Protein AF-A0ABD4W9Q7-F1 (afdb_monomer_lite)

Foldseek 3Di:
DPPPPDDDDLVRLQVVCVVVVHDADPCNSVVCVVQNRCCVVVVPPDRPDD

pLDDT: mean 83.3, std 15.15, range [41.81, 96.06]

Structure (mmCIF, N/CA/C/O backbone):
data_AF-A0ABD4W9Q7-F1
#
_entry.id   AF-A0ABD4W9Q7-F1
#
loop_
_atom_site.group_PDB
_atom_site.id
_atom_site.type_symbol
_atom_site.label_atom_id
_atom_site.label_alt_id
_atom_site.label_comp_id
_atom_site.label_asym_id
_atom_site.label_entity_id
_atom_site.label_seq_id
_atom_site.pdbx_PDB_ins_code
_atom_site.Cartn_x
_atom_site.Cartn_y
_atom_site.Cartn_z
_atom_site.occupancy
_atom_site.B_iso_or_equiv
_atom_site.auth_seq_id
_atom_site.auth_comp_id
_atom_site.auth_asym_id
_atom_site.auth_atom_id
_atom_site.pdbx_PDB_model_num
ATOM 1 N N . MET A 1 1 ? -11.203 21.092 3.290 1.00 41.81 1 MET A N 1
ATOM 2 C CA . MET A 1 1 ? -10.807 19.666 3.370 1.00 41.81 1 MET A CA 1
ATOM 3 C C . MET A 1 1 ? -9.291 19.583 3.440 1.00 41.81 1 MET A C 1
ATOM 5 O O . MET A 1 1 ? -8.640 20.069 2.528 1.00 41.81 1 MET A O 1
ATOM 9 N N . SER A 1 2 ? -8.714 19.036 4.512 1.00 46.09 2 SER A N 1
ATOM 10 C CA . SER A 1 2 ? -7.252 18.935 4.632 1.00 46.09 2 SER A CA 1
ATOM 11 C C . SER A 1 2 ? -6.714 17.910 3.622 1.00 46.09 2 SER A C 1
ATOM 13 O O . SER A 1 2 ? -6.951 16.714 3.765 1.00 46.09 2 SER A O 1
ATOM 15 N N . LEU A 1 3 ? -5.999 18.381 2.596 1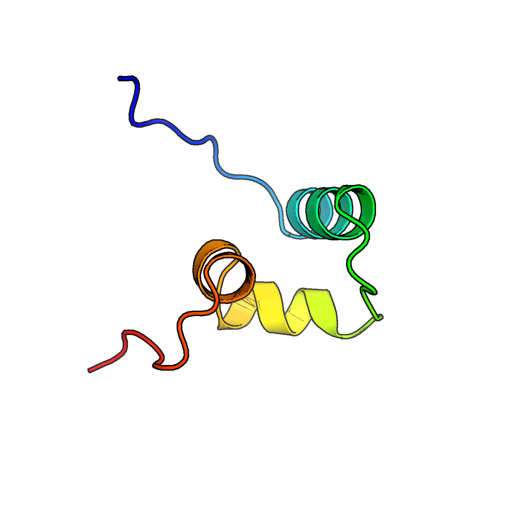.00 59.78 3 LEU A N 1
ATOM 16 C CA . LEU A 1 3 ? -5.344 17.597 1.531 1.00 59.78 3 LEU A CA 1
ATOM 17 C C . LEU A 1 3 ? -4.116 16.800 2.013 1.00 59.78 3 LEU A C 1
ATOM 19 O O . LEU A 1 3 ? -3.306 16.344 1.214 1.00 59.78 3 LEU A O 1
ATOM 23 N N . ARG A 1 4 ? -3.941 16.618 3.322 1.00 64.56 4 ARG A N 1
ATOM 24 C CA . ARG A 1 4 ? -2.813 15.870 3.878 1.00 64.56 4 ARG A CA 1
ATOM 25 C C . ARG A 1 4 ? -3.256 14.455 4.198 1.00 64.56 4 ARG A C 1
ATOM 27 O O . ARG A 1 4 ? -3.524 14.134 5.351 1.00 64.56 4 ARG A O 1
ATOM 34 N N . LYS A 1 5 ? -3.339 13.596 3.176 1.00 67.44 5 LYS A N 1
ATOM 35 C CA . LYS A 1 5 ? -3.276 12.156 3.444 1.00 67.44 5 LYS A CA 1
ATOM 36 C C . LYS A 1 5 ? -1.834 11.868 3.873 1.00 67.44 5 LYS A C 1
ATOM 38 O O . LYS A 1 5 ? -0.942 12.061 3.048 1.00 67.44 5 LYS A O 1
ATOM 43 N N . PRO A 1 6 ? -1.582 11.498 5.141 1.00 77.88 6 PRO A N 1
ATOM 44 C CA . PRO A 1 6 ? -0.225 11.230 5.588 1.00 77.88 6 PRO A CA 1
ATOM 45 C C . PRO A 1 6 ? 0.363 10.105 4.739 1.00 77.88 6 PRO A C 1
ATOM 47 O O . PRO A 1 6 ? -0.341 9.146 4.399 1.00 77.88 6 PRO A O 1
ATOM 50 N N . TYR A 1 7 ? 1.639 10.245 4.381 1.00 80.50 7 TYR A N 1
ATOM 51 C CA . TYR A 1 7 ? 2.373 9.156 3.757 1.00 80.50 7 TYR A CA 1
ATOM 52 C C . TYR A 1 7 ? 2.337 7.946 4.693 1.00 80.50 7 TYR A C 1
ATOM 54 O O . TYR A 1 7 ? 2.525 8.084 5.901 1.00 80.50 7 TYR A O 1
ATOM 62 N N . ARG A 1 8 ? 2.058 6.775 4.126 1.00 90.50 8 ARG A N 1
ATOM 63 C CA . ARG A 1 8 ? 2.061 5.494 4.834 1.00 90.50 8 ARG A CA 1
ATOM 64 C C . ARG A 1 8 ? 3.137 4.615 4.231 1.00 90.50 8 ARG A C 1
ATOM 66 O O . ARG A 1 8 ? 3.265 4.591 3.006 1.00 90.50 8 ARG A O 1
ATOM 73 N N . SER A 1 9 ? 3.869 3.878 5.056 1.00 94.88 9 SER A N 1
ATOM 74 C CA . SER A 1 9 ? 4.856 2.915 4.564 1.00 94.88 9 SER A CA 1
ATOM 75 C C . SER A 1 9 ? 4.186 1.787 3.769 1.00 94.88 9 SER A C 1
ATOM 77 O O . SER A 1 9 ? 2.979 1.558 3.878 1.00 94.88 9 SER A O 1
ATOM 79 N N . VAL A 1 10 ? 4.965 1.048 2.976 1.00 94.88 10 VAL A N 1
ATOM 80 C CA . VAL A 1 10 ? 4.454 -0.107 2.212 1.00 94.88 10 VAL A CA 1
ATOM 81 C C . VAL A 1 10 ? 3.807 -1.140 3.144 1.00 94.88 10 VAL A C 1
ATOM 83 O O . VAL A 1 10 ? 2.734 -1.650 2.840 1.00 94.88 10 VAL A O 1
ATOM 86 N N . ASP A 1 11 ? 4.376 -1.386 4.325 1.00 95.25 11 ASP A N 1
ATOM 87 C CA . ASP A 1 11 ? 3.809 -2.339 5.290 1.00 95.25 11 ASP A CA 1
ATOM 88 C C . ASP A 1 11 ? 2.480 -1.861 5.885 1.00 95.25 11 ASP A C 1
ATOM 90 O O . ASP A 1 11 ? 1.568 -2.657 6.124 1.00 95.25 11 ASP A O 1
ATOM 94 N N . GLU A 1 12 ? 2.344 -0.555 6.118 1.00 9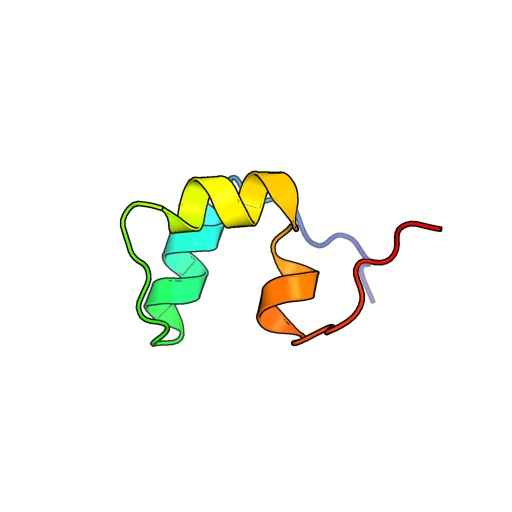5.94 12 GLU A N 1
ATOM 95 C CA . GLU A 1 12 ? 1.079 0.040 6.552 1.00 95.94 12 GLU A CA 1
ATOM 96 C C . GLU A 1 12 ? 0.015 -0.054 5.463 1.00 95.94 12 GLU A C 1
ATOM 98 O O . GLU A 1 12 ? -1.138 -0.374 5.751 1.00 95.94 12 GLU A O 1
ATOM 103 N N . GLN A 1 13 ? 0.402 0.179 4.211 1.00 95.50 13 GLN A N 1
ATOM 104 C CA . GLN A 1 13 ? -0.473 0.020 3.056 1.00 95.50 13 GLN A CA 1
ATOM 105 C C . GLN A 1 13 ? -0.954 -1.433 2.922 1.00 95.50 13 GLN A C 1
ATOM 107 O O . GLN A 1 13 ? -2.158 -1.659 2.825 1.00 95.50 13 GLN A O 1
ATOM 112 N N . LEU A 1 14 ? -0.056 -2.421 3.022 1.00 95.62 14 LEU A N 1
ATOM 113 C CA . LEU A 1 14 ? -0.403 -3.850 3.001 1.00 95.62 14 LEU A CA 1
ATOM 114 C C . LEU A 1 14 ? -1.371 -4.225 4.132 1.00 95.62 14 LEU A C 1
ATOM 116 O O . LEU A 1 14 ? -2.325 -4.971 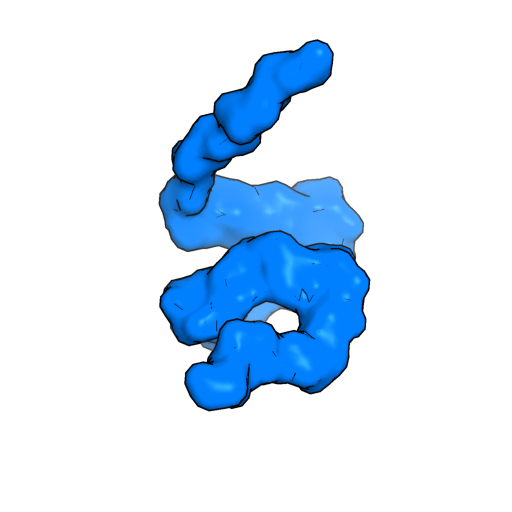3.910 1.00 95.62 14 LEU A O 1
ATOM 120 N N . ARG A 1 15 ? -1.172 -3.681 5.342 1.00 96.06 15 ARG A N 1
ATOM 121 C CA . ARG A 1 15 ? -2.106 -3.872 6.465 1.00 96.06 15 ARG A CA 1
ATOM 122 C C . ARG A 1 15 ? -3.496 -3.316 6.164 1.00 96.06 15 ARG A C 1
ATOM 124 O O . ARG A 1 15 ? -4.478 -3.983 6.474 1.00 96.06 15 ARG A O 1
ATOM 131 N N . ILE A 1 16 ? -3.588 -2.149 5.529 1.00 94.50 16 ILE A N 1
ATOM 132 C CA . ILE A 1 16 ? -4.877 -1.560 5.138 1.00 94.50 16 ILE A CA 1
ATOM 133 C C . ILE A 1 16 ? -5.564 -2.392 4.051 1.00 94.50 16 ILE A C 1
ATOM 135 O O . ILE A 1 16 ? -6.777 -2.580 4.104 1.00 94.50 16 ILE A O 1
ATOM 139 N N . LEU A 1 17 ? -4.818 -2.907 3.070 1.00 93.25 17 LEU A N 1
ATOM 140 C CA . LEU A 1 17 ? -5.384 -3.788 2.043 1.00 93.25 17 LEU A CA 1
ATOM 141 C C . LEU A 1 17 ? -5.980 -5.053 2.677 1.00 93.25 17 LEU A C 1
ATOM 143 O O . LEU A 1 17 ? -7.143 -5.371 2.428 1.00 93.25 17 LEU A O 1
ATOM 147 N N . ARG A 1 18 ? -5.238 -5.706 3.582 1.00 95.12 18 ARG A N 1
ATOM 148 C CA . ARG A 1 18 ? -5.730 -6.874 4.334 1.00 95.12 18 ARG A CA 1
ATOM 149 C C . ARG A 1 18 ? -6.950 -6.543 5.191 1.00 95.12 18 ARG A C 1
ATOM 151 O O . ARG A 1 18 ? -7.918 -7.295 5.176 1.00 95.12 18 ARG A O 1
ATOM 158 N N . SER A 1 19 ? -6.956 -5.403 5.889 1.00 95.50 19 SER A N 1
ATOM 159 C CA . SER A 1 19 ? -8.101 -4.997 6.720 1.00 95.50 19 SER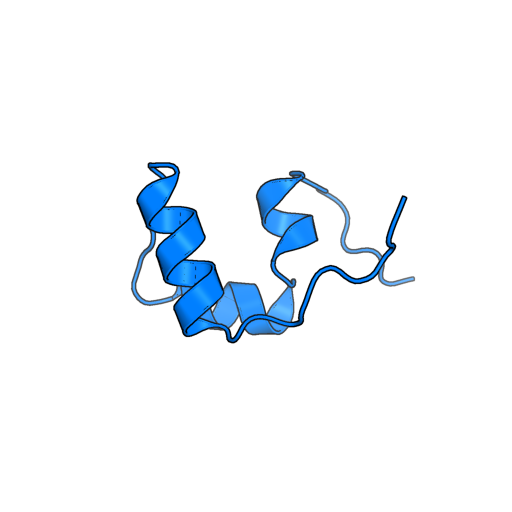 A CA 1
ATOM 160 C C . SER A 1 19 ? -9.362 -4.695 5.905 1.00 95.50 19 SER A C 1
ATOM 162 O O . SER A 1 19 ? -10.455 -4.668 6.457 1.00 95.50 19 SER A O 1
ATOM 164 N N . ARG A 1 20 ? -9.221 -4.439 4.600 1.00 92.69 20 ARG A N 1
ATOM 165 C CA . ARG A 1 20 ? -10.330 -4.255 3.653 1.00 92.69 20 ARG A CA 1
ATOM 166 C C . ARG A 1 20 ? -10.790 -5.565 3.008 1.00 92.69 20 ARG A C 1
ATOM 168 O O . ARG A 1 20 ? -11.647 -5.527 2.134 1.00 92.69 20 ARG A O 1
ATOM 175 N N . GLY A 1 21 ? -10.221 -6.701 3.412 1.00 92.94 21 GLY A N 1
ATOM 176 C CA . GLY A 1 21 ? -10.555 -8.016 2.870 1.00 92.94 21 GLY A CA 1
ATOM 177 C C . GLY A 1 21 ? -9.840 -8.361 1.563 1.00 92.94 21 GLY A C 1
ATOM 178 O O . GLY A 1 21 ? -10.189 -9.356 0.935 1.00 92.94 21 GLY A O 1
ATOM 179 N N . MET A 1 22 ? -8.841 -7.578 1.137 1.00 91.31 22 MET A N 1
ATOM 180 C CA . MET A 1 22 ? -8.036 -7.934 -0.032 1.00 91.31 22 MET A CA 1
ATOM 181 C C . MET A 1 22 ? -7.099 -9.098 0.314 1.00 91.31 22 MET A C 1
ATOM 183 O O . MET A 1 22 ? -6.394 -9.060 1.327 1.00 91.31 22 MET A O 1
ATOM 187 N N . ALA A 1 23 ? -7.047 -10.107 -0.555 1.00 92.31 23 ALA A N 1
ATOM 188 C CA . ALA A 1 23 ? -6.008 -11.127 -0.507 1.00 92.31 23 ALA A CA 1
ATOM 189 C C . ALA A 1 23 ? -4.670 -10.495 -0.922 1.00 92.31 23 ALA A C 1
ATOM 191 O O . ALA A 1 23 ? -4.538 -9.962 -2.020 1.00 92.31 23 ALA A O 1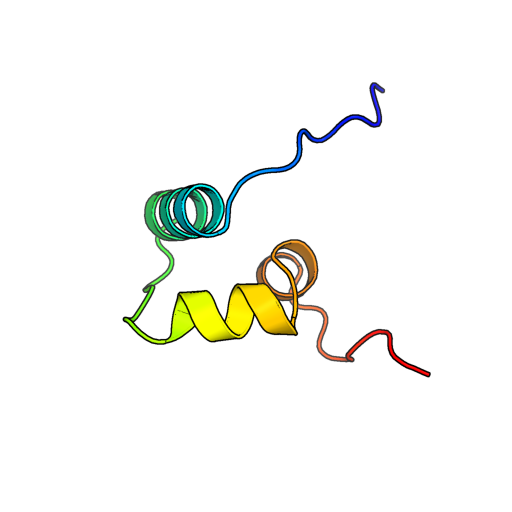
ATOM 192 N N . VAL A 1 24 ? -3.692 -10.518 -0.019 1.00 93.44 24 VAL A N 1
ATOM 193 C CA . VAL A 1 24 ? -2.386 -9.873 -0.203 1.00 93.44 24 VAL A CA 1
ATOM 194 C C . VAL A 1 24 ? -1.300 -10.929 -0.068 1.00 93.44 24 VAL A C 1
ATOM 196 O O . VAL A 1 24 ? -1.029 -11.396 1.042 1.00 93.44 24 VAL A O 1
ATOM 199 N N . ASP A 1 25 ? -0.689 -11.286 -1.194 1.00 92.88 25 ASP A N 1
ATOM 200 C CA . ASP A 1 25 ? 0.405 -12.253 -1.271 1.00 92.88 25 ASP A CA 1
ATOM 201 C C . ASP A 1 25 ? 1.771 -11.647 -0.879 1.00 92.88 25 ASP A C 1
ATOM 203 O O . ASP A 1 25 ? 1.889 -10.475 -0.504 1.00 92.88 25 ASP A O 1
ATOM 207 N N . ALA A 1 26 ? 2.824 -12.467 -0.941 1.00 91.44 26 ALA A N 1
ATOM 208 C CA . ALA A 1 26 ? 4.192 -12.041 -0.646 1.00 91.44 26 ALA A CA 1
ATOM 209 C C . ALA A 1 26 ? 4.756 -11.034 -1.674 1.00 91.44 26 ALA A C 1
ATOM 211 O O . ALA A 1 26 ? 5.659 -10.264 -1.344 1.00 91.44 26 ALA A O 1
ATOM 212 N N . GLY A 1 27 ? 4.225 -11.012 -2.901 1.00 92.38 27 GLY A N 1
ATOM 213 C CA . GLY A 1 27 ? 4.661 -10.137 -3.992 1.00 92.38 27 GLY A CA 1
ATOM 214 C C . GLY A 1 27 ? 4.016 -8.749 -3.973 1.00 92.38 27 GLY A C 1
ATOM 215 O O . GLY A 1 27 ? 4.571 -7.804 -4.535 1.00 92.38 27 GLY A O 1
ATOM 216 N N . ALA A 1 28 ? 2.895 -8.578 -3.272 1.00 92.62 28 ALA A N 1
ATOM 217 C CA . ALA A 1 28 ? 2.123 -7.337 -3.235 1.00 92.62 28 ALA A CA 1
ATOM 218 C C . ALA A 1 28 ? 2.941 -6.102 -2.815 1.00 92.62 28 ALA A C 1
ATOM 220 O O . ALA A 1 28 ? 2.693 -4.991 -3.287 1.00 92.62 28 ALA A O 1
ATOM 221 N N . GLY A 1 29 ? 3.959 -6.278 -1.966 1.00 94.25 29 GLY A N 1
ATOM 222 C CA . GLY A 1 29 ? 4.865 -5.191 -1.590 1.00 94.25 29 GLY A CA 1
ATOM 223 C C . GLY A 1 29 ? 5.712 -4.671 -2.758 1.00 94.25 29 GLY A C 1
ATOM 224 O O . GLY A 1 29 ? 6.023 -3.483 -2.806 1.00 94.25 29 GLY A O 1
ATOM 225 N N . HIS A 1 30 ? 6.085 -5.528 -3.712 1.00 94.44 30 HIS A N 1
ATOM 226 C CA . HIS A 1 30 ? 6.770 -5.107 -4.937 1.00 94.44 30 HIS A CA 1
ATOM 227 C C . HIS A 1 30 ? 5.831 -4.294 -5.838 1.00 94.44 30 HIS A C 1
ATOM 229 O O . HIS A 1 30 ? 6.205 -3.218 -6.298 1.00 94.44 30 HIS A O 1
ATOM 235 N N . VAL A 1 31 ? 4.585 -4.752 -5.997 1.00 91.81 31 VAL A N 1
ATOM 236 C CA . VAL A 1 31 ? 3.561 -4.055 -6.791 1.00 91.81 31 VAL A CA 1
ATOM 237 C C . VAL A 1 31 ? 3.263 -2.669 -6.214 1.00 91.81 31 VAL A C 1
ATOM 239 O O . VAL A 1 31 ? 3.281 -1.693 -6.951 1.00 91.81 31 VAL A O 1
ATOM 242 N N . LEU A 1 32 ? 3.088 -2.537 -4.894 1.00 92.50 32 LEU A N 1
ATOM 243 C CA . LEU A 1 32 ? 2.845 -1.233 -4.258 1.00 92.50 32 LEU A CA 1
ATOM 244 C C . LEU A 1 32 ? 3.994 -0.238 -4.440 1.00 92.50 32 LEU A C 1
ATOM 246 O O . LEU A 1 32 ? 3.743 0.960 -4.550 1.00 92.50 32 LEU A O 1
ATOM 250 N N . ARG A 1 33 ? 5.246 -0.710 -4.466 1.00 91.44 33 ARG A N 1
ATOM 251 C CA . ARG A 1 33 ? 6.410 0.156 -4.715 1.00 91.44 33 ARG A CA 1
ATOM 252 C C . ARG A 1 33 ? 6.465 0.648 -6.158 1.00 91.44 33 ARG A C 1
ATOM 254 O O . ARG A 1 33 ? 6.913 1.766 -6.377 1.00 91.44 33 ARG A O 1
ATOM 261 N N . ARG A 1 34 ? 6.040 -0.188 -7.109 1.00 91.69 34 ARG A N 1
ATOM 262 C CA . ARG A 1 34 ? 6.059 0.125 -8.542 1.00 91.69 34 ARG A CA 1
ATOM 263 C C . ARG A 1 34 ? 4.861 0.978 -8.963 1.00 91.69 34 ARG A C 1
ATOM 265 O O . ARG A 1 34 ? 5.059 2.004 -9.594 1.00 91.69 34 ARG A O 1
ATOM 272 N N . GLU A 1 35 ? 3.654 0.583 -8.560 1.00 88.25 35 GLU A N 1
ATOM 273 C CA . GLU A 1 35 ? 2.396 1.172 -9.048 1.00 88.25 35 GLU A CA 1
ATOM 274 C C . GLU A 1 35 ? 1.770 2.178 -8.076 1.00 88.25 35 GLU A C 1
ATOM 276 O O . GLU A 1 35 ? 0.907 2.969 -8.448 1.00 88.25 35 GLU A O 1
ATOM 281 N N . GLY A 1 36 ? 2.182 2.161 -6.807 1.00 88.94 36 GLY A N 1
ATOM 282 C CA . GLY A 1 36 ? 1.583 2.983 -5.763 1.00 88.94 36 GLY A CA 1
ATOM 283 C C . GLY A 1 36 ? 0.234 2.457 -5.257 1.00 88.94 36 GLY A C 1
ATOM 284 O O . GLY A 1 36 ? -0.482 1.690 -5.895 1.00 88.94 36 GLY A O 1
ATOM 285 N N . TYR A 1 37 ? -0.147 2.895 -4.058 1.00 90.50 37 TYR A N 1
ATOM 286 C CA . TYR A 1 37 ? -1.352 2.409 -3.377 1.00 90.50 37 TYR A CA 1
ATOM 287 C C . TYR A 1 37 ? -2.672 2.843 -4.028 1.00 90.50 37 TYR A C 1
ATOM 289 O O . TYR A 1 37 ? -3.601 2.046 -4.156 1.00 90.50 37 TYR A O 1
ATOM 297 N N . TYR A 1 38 ? -2.792 4.122 -4.397 1.00 87.56 38 TYR A N 1
ATOM 298 C CA . TYR A 1 38 ? -4.055 4.661 -4.910 1.00 87.56 38 TYR A CA 1
ATOM 299 C C . TYR A 1 38 ? -4.440 4.107 -6.280 1.00 87.56 38 TYR A C 1
ATOM 301 O O . TYR A 1 38 ? -5.621 3.803 -6.436 1.00 87.56 38 TYR A O 1
ATOM 309 N N . PRO A 1 39 ? -3.507 3.918 -7.232 1.00 86.62 39 PRO A N 1
ATOM 310 C CA . PRO A 1 39 ? -3.835 3.275 -8.500 1.00 86.62 39 PRO A CA 1
ATOM 311 C C . PRO A 1 39 ? -4.437 1.884 -8.342 1.00 86.62 39 PRO A C 1
ATOM 313 O O . PRO A 1 39 ? -5.482 1.609 -8.928 1.00 86.62 39 PRO A O 1
ATOM 316 N N . ILE A 1 40 ? -3.873 1.070 -7.445 1.00 86.69 40 ILE A N 1
ATOM 317 C CA . ILE A 1 40 ? -4.388 -0.270 -7.140 1.00 86.69 40 ILE A CA 1
ATOM 318 C C . ILE A 1 40 ? -5.796 -0.201 -6.536 1.00 86.69 40 ILE A C 1
ATOM 320 O O . ILE A 1 40 ? -6.701 -0.896 -6.984 1.00 86.69 40 ILE A O 1
ATOM 324 N N . VAL A 1 41 ? -6.001 0.643 -5.519 1.00 87.25 41 VAL A N 1
ATOM 325 C CA . VAL A 1 41 ? -7.289 0.717 -4.807 1.00 87.25 41 VAL A CA 1
ATOM 326 C C . VAL A 1 41 ? -8.400 1.335 -5.653 1.00 87.25 41 VAL A C 1
ATOM 328 O O . VAL A 1 41 ? -9.550 0.923 -5.529 1.00 87.25 41 VAL A O 1
ATOM 331 N N . ASN A 1 42 ? -8.078 2.322 -6.487 1.00 85.81 42 ASN A N 1
ATOM 332 C CA . ASN A 1 42 ? -9.061 2.997 -7.331 1.00 85.81 42 ASN A CA 1
ATOM 333 C C . ASN A 1 42 ? -9.312 2.255 -8.654 1.00 85.81 42 ASN A C 1
ATOM 335 O O . ASN A 1 42 ? -10.200 2.657 -9.401 1.00 85.81 42 ASN A O 1
ATOM 339 N N . GLY A 1 43 ? -8.554 1.192 -8.944 1.00 79.00 43 GLY A N 1
ATOM 340 C CA . GLY A 1 43 ? -8.720 0.392 -10.155 1.00 79.00 43 GLY A CA 1
ATOM 341 C C . GLY A 1 43 ? -8.369 1.147 -11.435 1.00 79.00 43 GLY A C 1
ATOM 342 O O . GLY A 1 43 ? -8.978 0.891 -12.475 1.00 79.00 43 GLY A O 1
ATOM 343 N N . TYR A 1 44 ? -7.421 2.087 -11.373 1.00 75.25 44 TYR A N 1
ATOM 344 C CA . TYR A 1 44 ? -6.932 2.751 -12.579 1.00 75.25 44 TYR A CA 1
ATOM 345 C C . TYR A 1 44 ? -6.219 1.710 -13.450 1.00 75.25 44 TYR A C 1
ATOM 347 O O . TYR A 1 44 ? -5.241 1.101 -13.021 1.00 75.25 44 TYR A O 1
ATOM 355 N N . LYS A 1 45 ? -6.776 1.452 -14.639 1.00 59.72 45 LYS A N 1
ATOM 356 C CA . LYS A 1 45 ? -6.274 0.439 -15.582 1.00 59.72 45 LYS A CA 1
ATOM 357 C C . LYS A 1 45 ? -5.066 0.918 -16.378 1.00 59.72 45 LYS A C 1
ATOM 359 O O . LYS A 1 45 ? -4.248 0.092 -16.766 1.00 59.72 45 LYS A O 1
ATOM 364 N N . ASP A 1 46 ? -4.952 2.224 -16.564 1.00 64.94 46 ASP A N 1
ATOM 365 C CA . ASP A 1 46 ? -3.846 2.837 -17.278 1.00 64.94 46 ASP A CA 1
ATOM 366 C C . ASP A 1 46 ? -2.844 3.388 -16.261 1.00 64.94 46 ASP A C 1
ATOM 368 O O . ASP A 1 46 ? -3.205 4.093 -15.311 1.00 64.94 46 ASP A O 1
ATOM 372 N N . LEU A 1 47 ? -1.575 3.021 -16.435 1.00 54.94 47 LEU A N 1
ATOM 373 C CA . LEU A 1 47 ? -0.475 3.652 -15.719 1.00 54.94 47 LEU A CA 1
ATOM 374 C C . LEU A 1 47 ? -0.421 5.102 -16.196 1.00 54.94 47 LEU A C 1
ATOM 376 O O . LEU A 1 47 ? -0.319 5.336 -17.393 1.00 54.94 47 LEU A O 1
ATOM 380 N N . PHE A 1 48 ? -0.503 6.071 -15.281 1.00 58.66 48 PHE A N 1
ATOM 381 C CA . PHE A 1 48 ? -0.435 7.508 -15.596 1.00 58.66 48 PHE A CA 1
ATOM 382 C C . PHE A 1 48 ? 0.979 7.959 -16.016 1.00 58.66 48 PHE A C 1
ATOM 384 O O . PHE A 1 48 ? 1.478 8.972 -15.532 1.00 58.66 48 PHE A O 1
ATOM 391 N N . LEU A 1 49 ? 1.657 7.177 -16.850 1.00 54.12 49 LEU A N 1
ATOM 392 C CA . LEU A 1 49 ? 2.967 7.487 -17.396 1.00 54.12 49 LEU A CA 1
ATOM 393 C C . LEU A 1 49 ? 2.805 7.654 -18.910 1.00 54.12 49 LEU A C 1
ATOM 395 O O . LEU A 1 49 ? 2.830 6.662 -19.637 1.00 54.12 49 LEU A O 1
ATOM 399 N N . ASP A 1 50 ? 2.601 8.904 -19.332 1.00 53.78 50 ASP A N 1
ATOM 400 C CA . ASP A 1 50 ? 3.030 9.380 -20.655 1.00 53.78 50 ASP A CA 1
ATOM 401 C C . ASP A 1 50 ? 4.554 9.601 -20.637 1.00 53.78 50 ASP A C 1
ATOM 403 O O . ASP A 1 50 ? 5.062 10.125 -19.611 1.00 53.78 50 ASP A O 1
#

Radius of gyration: 11.72 Å; chains: 1; bounding box: 18×32×27 Å

Sequence (50 aa):
MSLRKPYRSVDEQLRILRSRGMAVDAGAGHVLRREGYYPIVNGYKDLFLD

Secondary structure (DSSP, 8-state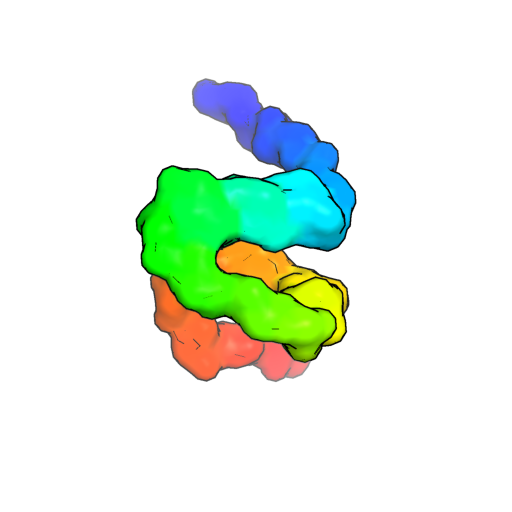):
---------HHHHHHHHHHTT----SSHHHHHHHH-HHHHHHT--S-S--

Organism: Bifidobacterium pseudocatenulatum (NCBI:txid28026)